Protein AF-A0A2H3CSC0-F1 (afdb_monomer)

Foldseek 3Di:
DVVVLLVVLVCLVPDDDDPPQDRADSNPPDVVVPDDDPSNVLSVLVVVLVVLVVLLVCLLQDPFFDLVSLVSSLVSLVVSVVSCCVSPVVDDDDVVSVVSNCSSVVCVPPNHVVVVDCVVVVVVVVVVVPDPPDPD

Organism: Armillaria gallica (NCBI:txid47427)

Radius of gyration: 21.28 Å; Cα contacts (8 Å, |Δi|>4): 93; chains: 1; bounding box: 40×44×73 Å

Mean predicted aligned error: 7.28 Å

Secondary structure (DSSP, 8-state):
-HHHHHHHHHHHHH----TTSPPPPTTTT-GGG-SPPHHHHHHHHHHHHHHHHHHHHHHHT-S---HHHHHHHHHHHHHHHHHHHHH-TT----HHHHHHHTHHHHHHHH--GGGG-SHHHHHHHHHHHTS-----

Sequence (136 aa):
TKAEILKIRSDISTMITPSWLTHIPKNLGDPVHGKLKEDQWRVLEVLHVTMLLLSAVNIASSRVSSEMNADRYLSLIISYIEGIYELFPEYKFHLNQHMAIHLHEYLCSFGPVHSRWTFPFERVIGMLQHISTNCK

Solvent-accessible surface area (backbone atoms only — not comparable to full-atom values): 8010 Å² total; per-residue (Å²): 107,76,68,56,51,54,48,51,28,52,51,58,66,69,53,88,72,61,90,90,52,78,79,69,68,53,61,68,94,37,80,88,72,58,80,81,52,71,68,42,49,53,50,50,52,54,50,51,34,50,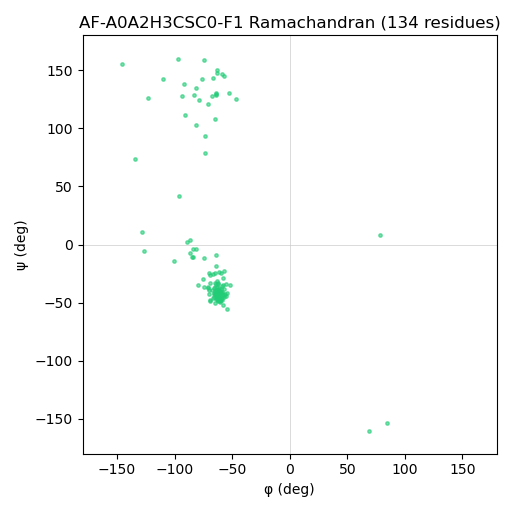50,29,43,51,53,22,51,55,50,54,70,25,91,67,60,45,62,71,54,25,53,50,29,42,54,26,48,50,54,23,52,53,43,45,46,72,77,36,73,86,64,80,87,52,70,69,60,60,54,57,57,56,46,32,61,45,30,61,76,72,31,28,47,80,85,67,52,61,64,69,54,53,52,49,51,56,56,56,70,71,53,83,80,75,90,120

Structure (mmCIF, N/CA/C/O backbone):
data_AF-A0A2H3CSC0-F1
#
_entry.id   AF-A0A2H3CSC0-F1
#
loop_
_atom_site.group_PDB
_atom_site.id
_atom_site.type_symbol
_atom_site.label_atom_id
_atom_site.label_alt_id
_atom_site.label_comp_id
_atom_site.label_asym_id
_atom_site.label_entity_id
_atom_site.label_seq_id
_atom_site.pdbx_PDB_ins_code
_atom_site.Cartn_x
_atom_site.Cartn_y
_atom_site.Cartn_z
_atom_site.occupancy
_atom_site.B_iso_or_equiv
_atom_site.auth_seq_id
_atom_site.auth_comp_id
_atom_site.auth_asym_id
_atom_site.auth_atom_id
_atom_site.pdbx_PDB_model_num
ATOM 1 N N . THR A 1 1 ? 0.813 14.327 15.821 1.00 78.81 1 THR A N 1
ATOM 2 C CA . THR A 1 1 ? 0.574 15.772 16.054 1.00 78.81 1 THR A CA 1
ATOM 3 C C . THR A 1 1 ? -0.922 16.070 16.029 1.00 78.81 1 THR A C 1
ATOM 5 O O . THR A 1 1 ? -1.694 15.281 15.495 1.00 78.81 1 THR A O 1
ATOM 8 N N . LYS A 1 2 ? -1.376 17.196 16.603 1.00 82.06 2 LYS A N 1
ATOM 9 C CA . LYS A 1 2 ? -2.810 17.570 16.613 1.00 82.06 2 LYS A CA 1
ATOM 10 C C . LYS A 1 2 ? -3.401 17.686 15.197 1.00 82.06 2 LYS A C 1
ATOM 12 O O . LYS A 1 2 ? -4.547 17.306 14.986 1.00 82.06 2 LYS A O 1
ATOM 17 N N . ALA A 1 3 ? -2.608 18.159 14.233 1.00 84.56 3 ALA A N 1
ATOM 18 C CA . ALA A 1 3 ? -3.005 1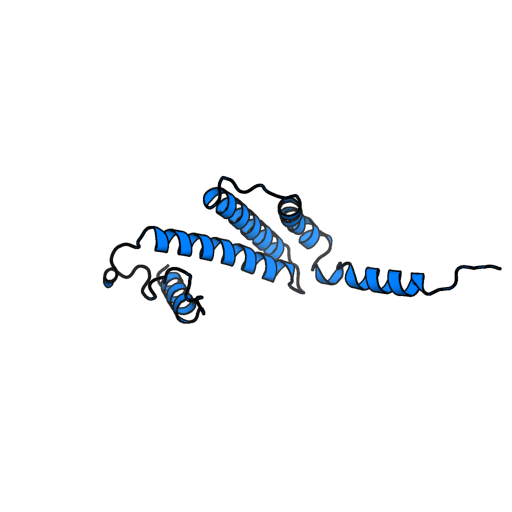8.263 12.830 1.00 84.56 3 ALA A CA 1
ATOM 19 C C . ALA A 1 3 ? -3.246 16.888 12.180 1.00 84.56 3 ALA A C 1
ATOM 21 O O . ALA A 1 3 ? -4.240 16.709 11.482 1.00 84.56 3 ALA A O 1
ATOM 22 N N . GLU A 1 4 ? -2.390 15.901 12.461 1.00 82.56 4 GLU A N 1
ATOM 23 C CA . GLU A 1 4 ? -2.563 14.528 11.964 1.00 82.56 4 GLU A CA 1
ATOM 24 C C . GLU A 1 4 ? -3.846 13.889 12.498 1.00 82.56 4 GLU A C 1
ATOM 26 O O . GLU A 1 4 ? -4.602 13.312 11.724 1.00 82.56 4 GLU A O 1
ATOM 31 N N . ILE A 1 5 ? -4.148 14.058 13.791 1.00 83.69 5 ILE A N 1
ATOM 32 C CA . ILE A 1 5 ? -5.394 13.543 14.383 1.00 83.69 5 ILE A CA 1
ATOM 33 C C . ILE A 1 5 ? -6.620 14.179 13.719 1.00 83.69 5 ILE A C 1
ATOM 35 O O . ILE A 1 5 ? -7.585 13.481 13.422 1.00 83.69 5 ILE A O 1
ATOM 39 N N . LEU A 1 6 ? -6.598 15.490 13.455 1.00 87.56 6 LEU A N 1
ATOM 40 C CA . LEU A 1 6 ? -7.701 16.162 12.760 1.00 87.56 6 LEU A CA 1
ATOM 41 C C . LEU A 1 6 ? -7.883 15.639 11.333 1.00 87.56 6 LEU A C 1
ATOM 43 O O . LEU A 1 6 ? -9.018 15.439 10.902 1.00 87.56 6 LEU A O 1
ATOM 47 N N . LYS A 1 7 ? -6.783 15.367 10.627 1.00 86.12 7 LYS A N 1
ATOM 48 C CA . LYS A 1 7 ? -6.829 14.771 9.292 1.00 86.12 7 LYS A CA 1
ATOM 49 C C . LYS A 1 7 ? -7.418 13.361 9.329 1.00 86.12 7 LYS A C 1
ATOM 51 O O . LYS A 1 7 ? -8.359 13.093 8.598 1.00 86.12 7 LYS A O 1
ATOM 56 N N . ILE A 1 8 ? -6.969 12.519 10.260 1.00 84.69 8 ILE A N 1
ATOM 57 C CA . ILE A 1 8 ? -7.517 11.169 10.466 1.00 84.69 8 ILE A CA 1
ATOM 58 C C . ILE A 1 8 ? -9.024 11.224 10.749 1.00 84.69 8 ILE A C 1
ATOM 60 O O . ILE A 1 8 ? -9.789 10.472 10.154 1.00 84.69 8 ILE A O 1
ATOM 64 N N . ARG A 1 9 ? -9.481 12.138 11.616 1.00 88.00 9 ARG A N 1
ATOM 65 C CA . ARG A 1 9 ? -10.917 12.326 11.895 1.00 88.00 9 ARG A CA 1
ATOM 66 C C . ARG A 1 9 ? -11.698 12.727 10.640 1.00 88.00 9 ARG A C 1
ATOM 68 O O . ARG A 1 9 ? -12.791 12.209 10.417 1.00 88.00 9 ARG A O 1
ATOM 75 N N . SER A 1 10 ? -11.140 13.623 9.825 1.00 88.62 10 SER A N 1
ATOM 76 C CA . SER A 1 10 ? -11.725 14.021 8.539 1.00 88.62 10 SER A CA 1
ATOM 77 C C . SER A 1 10 ? -11.835 12.828 7.585 1.00 88.62 10 SER A C 1
ATOM 79 O O . SER A 1 10 ? -12.912 12.573 7.044 1.00 88.62 10 SER A O 1
ATOM 81 N N . ASP A 1 11 ? -10.766 12.049 7.440 1.00 85.56 11 ASP A N 1
ATOM 82 C CA . ASP A 1 11 ? -10.729 10.878 6.562 1.00 85.56 11 ASP A CA 1
ATOM 83 C C . ASP A 1 11 ? -11.748 9.816 7.021 1.00 85.56 11 ASP A C 1
ATOM 85 O O . ASP A 1 11 ? -12.593 9.394 6.235 1.00 85.56 11 ASP A O 1
ATOM 89 N N . ILE A 1 12 ? -11.790 9.485 8.320 1.00 85.06 12 ILE A N 1
ATOM 90 C CA . ILE A 1 12 ? -12.796 8.573 8.904 1.00 85.06 12 ILE A CA 1
ATOM 91 C C . ILE A 1 12 ? -14.222 9.072 8.645 1.00 85.06 12 ILE A C 1
ATOM 93 O O . ILE A 1 12 ? -15.122 8.277 8.387 1.00 85.06 12 ILE A O 1
ATOM 97 N N . SER A 1 13 ? -14.457 10.386 8.715 1.00 85.50 13 SER A N 1
ATOM 98 C CA . SER A 1 13 ? -15.798 10.952 8.530 1.00 85.50 13 SER A CA 1
ATOM 99 C C . SER A 1 13 ? -16.327 10.835 7.098 1.00 85.50 13 SER A C 1
ATOM 101 O O . SER A 1 13 ? -17.545 10.802 6.915 1.00 85.50 13 SER A O 1
ATOM 103 N N . THR A 1 14 ? -15.423 10.769 6.116 1.00 88.12 14 THR A N 1
ATOM 104 C CA . THR A 1 14 ? -15.731 10.684 4.677 1.00 88.12 14 THR A CA 1
ATOM 105 C C . THR A 1 14 ? -15.624 9.263 4.127 1.00 88.12 14 THR A C 1
ATOM 107 O O . THR A 1 14 ? -16.124 8.988 3.037 1.00 88.12 14 THR A O 1
ATOM 110 N N . MET A 1 15 ? -15.010 8.351 4.882 1.00 83.81 15 MET A N 1
ATOM 111 C CA . MET A 1 15 ? -14.877 6.948 4.518 1.00 83.81 15 MET A CA 1
ATOM 112 C C . MET A 1 15 ? -16.248 6.265 4.445 1.00 83.81 15 MET A C 1
ATOM 114 O O . MET A 1 15 ? -17.045 6.314 5.383 1.00 83.81 15 MET A O 1
ATOM 118 N N . ILE A 1 16 ? -16.512 5.591 3.324 1.00 84.00 16 ILE A N 1
ATOM 119 C CA . ILE A 1 16 ? -17.696 4.745 3.169 1.00 84.00 16 ILE A CA 1
ATOM 120 C C . ILE A 1 16 ? -17.391 3.403 3.825 1.00 84.00 16 ILE A C 1
ATOM 122 O O . ILE A 1 16 ? -16.674 2.571 3.271 1.00 84.00 16 ILE A O 1
ATOM 126 N N . THR A 1 17 ? -17.938 3.204 5.017 1.00 79.50 17 THR A N 1
ATOM 127 C CA . THR A 1 17 ? -17.757 1.970 5.777 1.00 79.50 17 THR A CA 1
ATOM 128 C C . THR A 1 17 ? -18.909 1.004 5.486 1.00 79.50 17 THR A C 1
ATOM 130 O O . THR A 1 17 ? -20.071 1.398 5.620 1.00 79.50 17 THR A O 1
ATOM 133 N N . PRO A 1 18 ? -18.639 -0.256 5.104 1.00 82.62 18 PRO A N 1
ATOM 134 C CA . PRO A 1 18 ? -19.690 -1.255 4.957 1.00 82.62 18 PRO A CA 1
ATOM 135 C C . PRO A 1 18 ? -20.451 -1.468 6.270 1.00 82.62 18 PRO A C 1
ATOM 137 O O . PRO A 1 18 ? -19.860 -1.432 7.346 1.00 82.62 18 PRO A O 1
ATOM 140 N N . SER A 1 19 ? -21.752 -1.757 6.189 1.00 84.38 19 SER A N 1
ATOM 141 C CA . SER A 1 19 ? -22.615 -1.904 7.372 1.00 84.38 19 SER A CA 1
ATOM 142 C C . SER A 1 19 ? -22.247 -3.078 8.286 1.00 84.38 19 SER A C 1
ATOM 144 O O . SER A 1 19 ? -22.675 -3.111 9.434 1.00 84.38 19 SER A O 1
ATOM 146 N N . TRP A 1 20 ? -21.486 -4.052 7.780 1.00 85.38 20 TRP A N 1
ATOM 147 C CA . TRP A 1 20 ? -21.017 -5.216 8.534 1.00 85.38 20 TRP A CA 1
ATOM 148 C C . TRP A 1 20 ? -19.728 -4.955 9.325 1.00 85.38 20 TRP A C 1
ATOM 150 O O . TRP A 1 20 ? -19.340 -5.798 10.130 1.00 85.38 20 TRP A O 1
ATOM 160 N N . LEU A 1 21 ? -19.050 -3.824 9.104 1.00 84.50 21 LEU A N 1
ATOM 161 C CA . LEU A 1 21 ? -17.813 -3.488 9.804 1.00 84.50 21 LEU A CA 1
ATOM 162 C C . LEU A 1 21 ? -18.120 -2.663 11.059 1.00 84.50 21 LEU A C 1
ATOM 164 O O . LEU A 1 21 ? -18.939 -1.742 11.017 1.00 84.50 21 LEU A O 1
ATOM 168 N N . THR A 1 22 ? -17.438 -2.959 12.169 1.00 86.44 22 THR A N 1
ATOM 169 C CA . THR A 1 22 ? -17.565 -2.178 13.406 1.00 86.44 22 THR A CA 1
ATOM 170 C C . THR A 1 22 ? -17.326 -0.693 13.134 1.00 86.44 22 THR A C 1
ATOM 172 O O . THR A 1 22 ? -16.325 -0.294 12.537 1.00 86.44 22 THR A O 1
ATOM 175 N N . HIS A 1 23 ? -18.246 0.145 13.613 1.00 85.06 23 HIS A N 1
ATOM 176 C CA . HIS A 1 23 ? -18.167 1.587 13.431 1.00 85.06 23 HIS A CA 1
ATOM 177 C C . HIS A 1 23 ? -17.044 2.200 14.286 1.00 85.06 23 HIS A C 1
ATOM 179 O O . HIS A 1 23 ? -17.066 2.141 15.522 1.00 85.06 23 HIS A O 1
ATOM 185 N N . ILE A 1 24 ? -16.097 2.865 13.620 1.00 85.94 24 ILE A N 1
ATOM 186 C CA . ILE A 1 24 ? -15.037 3.642 14.268 1.00 85.94 24 ILE A CA 1
ATOM 187 C C . ILE A 1 24 ? -15.575 5.030 14.663 1.00 85.94 24 ILE A C 1
ATOM 189 O O . ILE A 1 24 ? -16.224 5.695 13.852 1.00 85.94 24 ILE A O 1
ATOM 193 N N . PRO A 1 25 ? -15.304 5.524 15.883 1.00 86.62 25 PRO A N 1
ATOM 194 C CA . PRO A 1 25 ? -15.750 6.847 16.312 1.00 86.62 25 PRO A CA 1
ATOM 195 C C . PRO A 1 25 ? -15.113 7.968 15.487 1.00 86.62 25 PRO A C 1
ATOM 197 O O . PRO A 1 25 ? -13.892 8.059 15.367 1.00 86.62 25 PRO A O 1
ATOM 200 N N . LYS A 1 26 ? -15.940 8.886 14.975 1.00 84.94 26 LYS A N 1
ATOM 201 C CA . LYS A 1 26 ? -15.477 10.034 14.171 1.00 84.94 26 LYS A CA 1
ATOM 202 C C . LYS A 1 26 ? -14.641 11.031 14.979 1.00 84.94 26 LYS A C 1
ATOM 204 O O . LYS A 1 26 ? -13.815 11.748 14.428 1.00 84.94 26 LYS A O 1
ATOM 209 N N . ASN A 1 27 ? -14.837 11.075 16.293 1.00 83.75 27 ASN A N 1
ATOM 210 C CA . ASN A 1 27 ? -14.095 11.906 17.238 1.00 83.75 27 ASN A CA 1
ATOM 211 C C . ASN A 1 27 ? -12.945 11.130 17.906 1.00 83.75 27 ASN A C 1
ATOM 213 O O . ASN A 1 27 ? -12.712 11.261 19.103 1.00 83.75 27 ASN A O 1
ATOM 217 N N . LEU A 1 28 ? -12.219 10.317 17.133 1.00 82.81 28 LEU A N 1
ATOM 218 C CA . LEU A 1 28 ? -11.100 9.500 17.610 1.00 82.81 28 LEU A CA 1
ATOM 219 C C . LEU A 1 28 ? -10.121 10.299 18.495 1.00 82.81 28 LEU A C 1
ATOM 221 O O . LEU A 1 28 ? -9.618 11.348 18.083 1.00 82.81 28 LEU A O 1
ATOM 225 N N . GLY A 1 29 ? -9.850 9.817 19.712 1.00 79.69 29 GLY A N 1
ATOM 226 C CA . GLY A 1 29 ? -8.942 10.462 20.673 1.00 79.69 29 GLY A CA 1
ATOM 227 C C . GLY A 1 29 ? -9.530 11.663 21.426 1.00 79.69 29 GLY A C 1
ATOM 228 O O . GLY A 1 29 ? -8.792 12.384 22.090 1.00 79.69 29 GLY A O 1
ATOM 229 N N . ASP A 1 30 ? -10.833 11.925 21.298 1.00 82.56 30 ASP A N 1
ATOM 230 C CA . ASP A 1 30 ? -11.532 12.931 22.098 1.00 82.56 30 ASP A CA 1
ATOM 231 C C . ASP A 1 30 ? -11.926 12.340 23.463 1.00 82.56 30 ASP A C 1
ATOM 233 O O . ASP A 1 30 ? -12.550 11.273 23.485 1.00 82.56 30 ASP A O 1
ATOM 237 N N . PRO A 1 31 ? -11.614 12.995 24.599 1.00 78.94 31 PRO A N 1
ATOM 238 C CA . PRO A 1 31 ? -11.981 12.488 25.923 1.00 78.94 31 PRO A CA 1
ATOM 239 C C . PRO A 1 31 ? -13.490 12.251 26.087 1.00 78.94 31 PRO A C 1
ATOM 241 O O . PRO A 1 31 ? -13.880 11.415 26.899 1.00 78.94 31 PRO A O 1
ATOM 244 N N . VAL A 1 32 ? -14.333 12.915 25.284 1.00 80.00 32 VAL A N 1
ATOM 245 C CA . VAL A 1 32 ? -15.796 12.736 25.286 1.00 80.00 32 VAL A CA 1
ATOM 246 C C . VAL A 1 32 ? -16.225 11.311 24.909 1.00 80.00 32 VAL A C 1
ATOM 248 O O . VAL A 1 32 ? -17.225 10.826 25.431 1.00 80.00 32 VAL A O 1
ATOM 251 N N . HIS A 1 33 ? -15.502 10.622 24.018 1.00 71.00 33 HIS A N 1
ATOM 252 C CA . HIS A 1 33 ? -15.891 9.275 23.570 1.00 71.00 33 HIS A CA 1
ATOM 253 C C . HIS A 1 33 ? -15.425 8.156 24.516 1.00 71.00 33 HIS A C 1
ATOM 255 O O . HIS A 1 33 ? -15.851 7.011 24.383 1.00 71.00 33 HIS A O 1
ATOM 261 N N . GLY A 1 34 ? -14.559 8.473 25.481 1.00 78.62 34 GLY A N 1
ATOM 262 C CA . GLY A 1 34 ? -13.944 7.471 26.344 1.00 78.62 34 GLY A CA 1
ATOM 263 C C . GLY A 1 34 ? -12.952 6.564 25.603 1.00 78.62 34 GLY A C 1
ATOM 264 O O . GLY A 1 34 ? -12.410 6.916 24.555 1.00 78.62 34 GLY A O 1
ATOM 265 N N . LYS A 1 35 ? -12.662 5.398 26.191 1.00 82.75 35 LYS A N 1
ATOM 266 C CA . LYS A 1 35 ? -11.737 4.410 25.617 1.00 82.75 35 LYS A CA 1
ATOM 267 C C . LYS A 1 35 ? -12.407 3.657 24.466 1.00 82.75 35 LYS A C 1
ATOM 269 O O . LYS A 1 35 ? -13.581 3.312 24.556 1.00 82.75 35 LYS A O 1
ATOM 274 N N . LEU A 1 36 ? -11.636 3.356 23.426 1.00 86.94 36 LEU A N 1
ATOM 275 C CA . LEU A 1 36 ? -12.084 2.487 22.342 1.00 86.94 36 LEU A CA 1
ATOM 276 C C . LEU A 1 36 ? -12.278 1.057 22.846 1.00 86.94 36 LEU A C 1
ATOM 278 O O . LEU A 1 36 ? -11.509 0.569 23.683 1.00 86.94 36 LEU A O 1
ATOM 282 N N . LYS A 1 37 ? -13.307 0.402 22.313 1.00 89.12 37 LYS A N 1
ATOM 283 C CA . LYS A 1 37 ? -13.554 -1.025 22.527 1.00 89.12 37 LYS A CA 1
ATOM 284 C C . LYS A 1 37 ? -12.565 -1.868 21.723 1.00 89.12 37 LYS A C 1
ATOM 286 O O . LYS A 1 37 ? -11.983 -1.396 20.750 1.00 89.12 37 LYS A O 1
ATOM 291 N N . GLU A 1 38 ? -12.383 -3.118 22.129 1.00 88.00 38 GLU A N 1
ATOM 292 C CA . GLU A 1 38 ? -11.442 -4.054 21.499 1.00 88.00 38 GLU A CA 1
ATOM 293 C C . GLU A 1 38 ? -11.716 -4.262 20.001 1.00 88.00 38 GLU A C 1
ATOM 295 O O . GLU A 1 38 ? -10.802 -4.202 19.183 1.00 88.00 38 GLU A O 1
ATOM 300 N N . ASP A 1 39 ? -12.981 -4.413 19.615 1.00 88.75 39 ASP A N 1
ATOM 301 C CA . ASP A 1 39 ? -13.388 -4.537 18.215 1.00 88.75 39 ASP A CA 1
ATOM 302 C C . ASP A 1 39 ? -13.072 -3.271 17.403 1.00 88.75 39 ASP A C 1
ATOM 304 O O . ASP A 1 39 ? 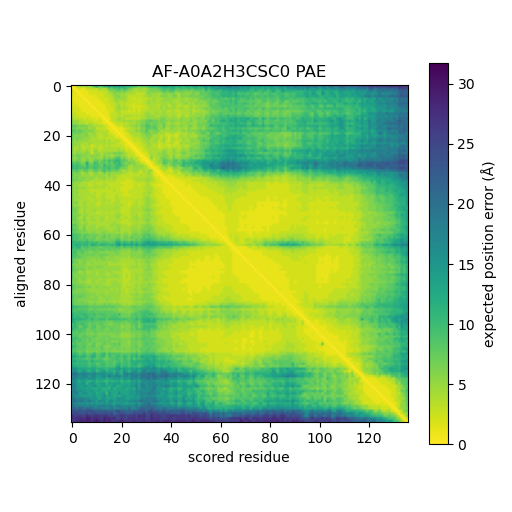-12.633 -3.355 16.257 1.00 88.75 39 ASP A O 1
ATOM 308 N N . GLN A 1 40 ? -13.220 -2.089 18.008 1.00 90.31 40 GLN A N 1
ATOM 309 C CA . GLN A 1 40 ? -12.849 -0.819 17.379 1.00 90.31 40 GLN A CA 1
ATOM 310 C C . GLN A 1 40 ? -11.335 -0.687 17.193 1.00 90.31 40 GLN A C 1
ATOM 312 O O . GLN A 1 40 ? -10.903 -0.184 16.155 1.00 90.31 40 GLN A O 1
ATOM 317 N N . TRP A 1 41 ? -10.535 -1.146 18.163 1.00 90.06 41 TRP A N 1
ATOM 318 C CA . TRP A 1 41 ? -9.077 -1.207 18.024 1.00 90.06 41 TRP A CA 1
ATOM 319 C C . TRP A 1 41 ? -8.674 -2.099 16.860 1.00 90.06 41 TRP A C 1
ATOM 321 O O . TRP A 1 41 ? -7.935 -1.660 15.984 1.00 90.06 41 TRP A O 1
ATOM 331 N N . ARG A 1 42 ? -9.251 -3.299 16.783 1.00 91.12 42 ARG A N 1
ATOM 332 C CA . ARG A 1 42 ? -8.919 -4.244 15.720 1.00 91.12 42 ARG A CA 1
ATOM 333 C C . ARG A 1 42 ? -9.262 -3.710 14.331 1.00 91.12 42 ARG A C 1
ATOM 335 O O . ARG A 1 42 ? -8.477 -3.861 13.399 1.00 91.12 42 ARG A O 1
ATOM 342 N N . VAL A 1 43 ? -10.411 -3.046 14.172 1.00 90.69 43 VAL A N 1
ATOM 343 C CA . VAL A 1 43 ? -10.763 -2.413 12.888 1.00 90.69 43 VAL A CA 1
ATOM 344 C C . VAL A 1 43 ? -9.812 -1.263 12.547 1.00 90.69 43 VAL A C 1
ATOM 346 O O . VAL A 1 43 ? -9.451 -1.108 11.381 1.00 90.69 43 VAL A O 1
ATOM 349 N N . LEU A 1 44 ? -9.369 -0.477 13.531 1.00 89.94 44 LEU A N 1
ATOM 350 C CA . LEU A 1 44 ? -8.385 0.586 13.307 1.00 89.94 44 LEU A CA 1
ATOM 351 C C . LEU A 1 44 ? -7.028 0.045 12.852 1.00 89.94 44 LEU A C 1
ATOM 353 O O . LEU A 1 44 ? -6.436 0.616 11.938 1.00 89.94 44 LEU A O 1
ATOM 357 N N . GLU A 1 45 ? -6.549 -1.045 13.443 1.00 92.44 45 GLU A N 1
ATOM 358 C CA . GLU A 1 45 ? -5.284 -1.671 13.048 1.00 92.44 45 GLU A CA 1
ATOM 359 C C . GLU A 1 45 ? -5.367 -2.246 11.630 1.00 92.44 45 GLU A C 1
ATOM 361 O O . GLU A 1 45 ? -4.501 -1.978 10.796 1.00 92.44 45 GLU A O 1
ATOM 366 N N . VAL A 1 46 ? -6.455 -2.954 11.304 1.00 92.69 46 VAL A N 1
ATOM 367 C CA . VAL A 1 46 ? -6.694 -3.464 9.942 1.00 92.69 46 VAL A CA 1
ATOM 368 C C . VAL A 1 46 ? -6.764 -2.319 8.932 1.00 92.69 46 VAL A C 1
ATOM 370 O O . VAL A 1 46 ? -6.180 -2.412 7.848 1.00 92.69 46 VAL A O 1
ATOM 373 N N . LEU A 1 47 ? -7.442 -1.220 9.274 1.00 90.44 47 LEU A N 1
ATOM 374 C CA . LEU A 1 47 ? -7.500 -0.030 8.429 1.00 90.44 47 LEU A CA 1
ATOM 375 C C . LEU A 1 47 ? -6.104 0.568 8.228 1.00 90.44 47 LEU A C 1
ATOM 377 O O . LEU A 1 47 ? -5.737 0.880 7.098 1.00 90.44 47 LEU A O 1
ATOM 381 N N . HIS A 1 48 ? -5.312 0.692 9.294 1.00 91.44 48 HIS A N 1
ATOM 382 C CA . HIS A 1 48 ? -3.947 1.205 9.223 1.00 91.44 48 HIS A CA 1
ATOM 383 C C . HIS A 1 48 ? -3.081 0.373 8.271 1.00 91.44 48 HIS A C 1
ATOM 385 O O . HIS A 1 48 ? -2.509 0.920 7.327 1.00 91.44 48 HIS A O 1
ATOM 391 N N . VAL A 1 49 ? -3.065 -0.949 8.453 1.00 95.31 49 VAL A N 1
ATOM 392 C CA . VAL A 1 49 ? -2.321 -1.884 7.598 1.00 95.31 49 VAL A CA 1
ATOM 393 C C . VAL A 1 49 ? -2.802 -1.807 6.145 1.00 95.31 49 VAL A C 1
ATOM 395 O O . VAL A 1 49 ? -1.995 -1.740 5.219 1.00 95.31 49 VAL A O 1
ATOM 398 N N . THR A 1 50 ? -4.112 -1.694 5.918 1.00 93.38 50 THR A N 1
ATOM 399 C CA . THR A 1 50 ? -4.675 -1.504 4.569 1.00 93.38 50 THR A CA 1
ATOM 400 C C . THR A 1 50 ? -4.193 -0.202 3.920 1.00 93.38 50 THR A C 1
ATOM 402 O O . THR A 1 50 ? -3.853 -0.181 2.736 1.00 93.38 50 THR A O 1
ATOM 405 N N . MET A 1 51 ? -4.115 0.889 4.685 1.00 92.25 51 MET A N 1
ATOM 406 C CA . MET A 1 51 ? -3.639 2.183 4.189 1.00 92.25 51 MET A CA 1
ATOM 407 C C . MET A 1 51 ? -2.138 2.181 3.872 1.00 92.25 51 MET A C 1
ATOM 409 O O . MET A 1 51 ? -1.729 2.851 2.917 1.00 92.25 51 MET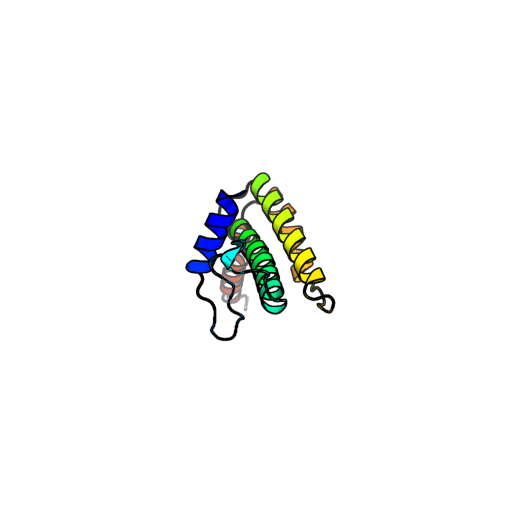 A O 1
ATOM 413 N N . LEU A 1 52 ? -1.324 1.420 4.615 1.00 96.25 52 LEU A N 1
ATOM 414 C CA . LEU A 1 52 ? 0.092 1.203 4.288 1.00 96.25 52 LEU A CA 1
ATOM 415 C C . LEU A 1 52 ? 0.233 0.543 2.913 1.00 96.25 52 LEU A C 1
ATOM 417 O O . LEU A 1 52 ? 0.935 1.072 2.048 1.00 96.25 52 LEU A O 1
ATOM 421 N N . LEU A 1 53 ? -0.510 -0.544 2.675 1.00 96.62 53 LEU A N 1
ATOM 422 C CA . LEU A 1 53 ? -0.513 -1.235 1.384 1.00 96.62 53 LEU A CA 1
ATOM 423 C C . LEU A 1 53 ? -0.986 -0.322 0.251 1.00 96.62 53 LEU A C 1
ATOM 425 O O . LEU A 1 53 ? -0.329 -0.239 -0.783 1.00 96.62 53 LEU A O 1
ATOM 429 N N . LEU A 1 54 ? -2.100 0.391 0.438 1.00 95.62 54 LEU A N 1
ATOM 430 C CA . LEU A 1 54 ? -2.628 1.304 -0.578 1.00 95.62 54 LEU A CA 1
ATOM 431 C C . LEU A 1 54 ? -1.611 2.397 -0.934 1.00 95.62 54 LEU A C 1
ATOM 433 O O . LEU A 1 54 ? -1.423 2.727 -2.105 1.00 95.62 54 LEU A O 1
ATOM 437 N N . SER A 1 55 ? -0.920 2.932 0.072 1.00 95.75 55 SER A N 1
ATOM 438 C CA . SER A 1 55 ? 0.136 3.926 -0.126 1.00 95.75 55 SER A CA 1
ATOM 439 C C . SER A 1 55 ? 1.316 3.345 -0.908 1.00 95.75 55 SER A C 1
ATOM 441 O O . SER A 1 55 ? 1.809 4.000 -1.827 1.00 95.75 55 SER A O 1
ATOM 443 N N . ALA A 1 56 ? 1.734 2.113 -0.602 1.00 96.44 56 ALA A N 1
ATOM 444 C CA . ALA A 1 56 ? 2.780 1.417 -1.349 1.00 96.44 56 ALA A CA 1
ATOM 445 C C . ALA A 1 56 ? 2.360 1.187 -2.812 1.00 96.44 56 ALA A C 1
ATOM 447 O O . ALA A 1 56 ? 3.101 1.528 -3.731 1.00 96.44 56 ALA A O 1
ATOM 448 N N . VAL A 1 57 ? 1.139 0.699 -3.050 1.00 94.94 57 VAL A N 1
ATOM 449 C CA . VAL A 1 57 ? 0.598 0.456 -4.399 1.00 94.94 57 VAL A CA 1
ATOM 450 C C . VAL A 1 57 ? 0.508 1.745 -5.216 1.00 94.94 57 VAL A C 1
ATOM 452 O O . VAL A 1 57 ? 0.839 1.735 -6.404 1.00 94.94 57 VAL A O 1
ATOM 455 N N . ASN A 1 58 ? 0.120 2.863 -4.596 1.00 94.88 58 ASN A N 1
ATOM 456 C CA . ASN A 1 58 ? 0.099 4.171 -5.255 1.00 94.88 58 ASN A CA 1
ATOM 457 C C . ASN A 1 58 ? 1.494 4.603 -5.723 1.00 94.88 58 ASN A C 1
ATOM 459 O O . ASN A 1 58 ? 1.629 5.140 -6.822 1.00 94.88 58 ASN A O 1
ATOM 463 N N . ILE A 1 59 ? 2.535 4.345 -4.925 1.00 94.56 59 ILE A N 1
ATOM 464 C CA . ILE A 1 59 ? 3.920 4.621 -5.327 1.00 94.56 59 ILE A CA 1
ATOM 465 C C . ILE A 1 59 ? 4.359 3.662 -6.437 1.00 94.56 59 ILE A C 1
ATOM 467 O O . ILE A 1 59 ? 4.867 4.110 -7.462 1.00 94.56 59 ILE A O 1
ATOM 471 N N . ALA A 1 60 ? 4.127 2.359 -6.272 1.00 92.75 60 ALA A N 1
ATOM 472 C CA . ALA A 1 60 ? 4.510 1.336 -7.245 1.00 92.75 60 ALA A CA 1
ATOM 473 C C . ALA A 1 60 ? 3.869 1.556 -8.626 1.00 92.75 60 ALA A C 1
ATOM 475 O O . ALA A 1 60 ? 4.499 1.324 -9.659 1.00 92.75 60 ALA A O 1
ATOM 476 N N . SER A 1 61 ? 2.627 2.042 -8.642 1.00 91.44 61 SER A N 1
ATOM 477 C CA . SER A 1 61 ? 1.858 2.336 -9.859 1.00 91.44 61 SER A CA 1
ATOM 478 C C . SER A 1 61 ? 2.080 3.761 -10.377 1.00 91.44 61 SER A C 1
ATOM 480 O O . SER A 1 61 ? 1.472 4.176 -11.363 1.00 91.44 61 SER A O 1
ATOM 482 N N . SER A 1 62 ? 2.939 4.549 -9.729 1.00 92.06 62 SER A N 1
ATOM 483 C CA . SER A 1 62 ? 3.299 5.880 -10.211 1.00 92.06 62 SER A CA 1
ATOM 484 C C . SER A 1 62 ? 4.008 5.788 -11.563 1.00 92.06 62 SER A C 1
ATOM 486 O O . SER A 1 62 ? 4.771 4.863 -11.833 1.00 92.06 62 SER A O 1
ATOM 488 N N . ARG A 1 63 ? 3.808 6.796 -12.418 1.00 90.19 63 ARG A N 1
ATOM 489 C CA . ARG A 1 63 ? 4.563 6.964 -13.676 1.00 90.19 63 ARG A CA 1
ATOM 490 C C . ARG A 1 63 ? 5.933 7.610 -13.472 1.00 90.19 63 ARG A C 1
ATOM 492 O O . ARG A 1 63 ? 6.679 7.760 -14.432 1.00 90.19 63 ARG A O 1
ATOM 499 N N . VAL A 1 64 ? 6.251 8.004 -12.243 1.00 87.88 64 VAL A N 1
ATOM 500 C CA . VAL A 1 64 ? 7.512 8.643 -11.864 1.00 87.88 64 VAL A CA 1
ATOM 501 C C . VAL A 1 64 ? 8.157 7.810 -10.766 1.00 87.88 64 VAL A C 1
ATOM 503 O O . VAL A 1 64 ? 7.528 7.559 -9.737 1.00 87.88 64 VAL A O 1
ATOM 506 N N . SER A 1 65 ? 9.409 7.411 -10.990 1.00 87.75 65 SER A N 1
ATOM 507 C CA . SER A 1 65 ? 10.242 6.732 -9.998 1.00 87.75 65 SER A CA 1
ATOM 508 C C . SER A 1 65 ? 11.363 7.664 -9.558 1.00 87.75 65 SER A C 1
ATOM 510 O O . SER A 1 65 ? 11.907 8.421 -10.363 1.00 87.75 65 SER A O 1
ATOM 512 N N . SER A 1 66 ? 11.688 7.607 -8.277 1.00 93.44 66 SER A N 1
ATOM 513 C CA . SER A 1 66 ? 12.860 8.224 -7.671 1.00 93.44 66 SER A CA 1
ATOM 514 C C . SER A 1 66 ? 13.323 7.313 -6.542 1.00 93.44 66 SER A C 1
ATOM 516 O O . SER A 1 66 ? 12.510 6.574 -5.987 1.00 93.44 66 SER A O 1
ATOM 518 N N . GLU A 1 67 ? 14.600 7.385 -6.179 1.00 94.31 67 GLU A N 1
ATOM 519 C CA . GLU A 1 67 ? 15.158 6.614 -5.060 1.00 94.31 67 GLU A CA 1
ATOM 520 C C . GLU A 1 67 ? 14.377 6.874 -3.762 1.00 94.31 67 GLU A C 1
ATOM 522 O O . GLU A 1 67 ? 13.894 5.947 -3.127 1.00 94.31 67 GLU A O 1
ATOM 527 N N . MET A 1 68 ? 14.067 8.144 -3.476 1.00 95.56 68 MET A N 1
ATOM 528 C CA . MET A 1 68 ? 13.219 8.530 -2.342 1.00 95.56 68 MET A CA 1
ATOM 529 C C . MET A 1 68 ? 11.834 7.859 -2.359 1.00 95.56 68 MET A C 1
ATOM 531 O O . MET A 1 68 ? 11.328 7.444 -1.316 1.00 95.56 68 MET A O 1
ATOM 535 N N . ASN A 1 69 ? 11.184 7.771 -3.525 1.00 94.69 69 ASN A N 1
ATOM 536 C CA . ASN A 1 69 ? 9.895 7.089 -3.631 1.00 94.69 69 ASN A CA 1
ATOM 537 C C . ASN A 1 69 ? 10.057 5.573 -3.481 1.00 94.69 69 ASN A C 1
ATOM 539 O O . ASN A 1 69 ? 9.210 4.950 -2.847 1.00 94.69 69 ASN A O 1
ATOM 543 N N . ALA A 1 70 ? 11.129 4.987 -4.015 1.00 95.81 70 ALA A N 1
ATOM 544 C CA . ALA A 1 70 ? 11.432 3.571 -3.842 1.00 95.81 70 ALA A CA 1
ATOM 545 C C . ALA A 1 70 ? 11.657 3.231 -2.359 1.00 95.81 70 ALA A C 1
ATOM 547 O O . ALA A 1 70 ? 11.022 2.313 -1.846 1.00 95.81 70 ALA A O 1
ATOM 548 N N . ASP A 1 71 ? 12.455 4.010 -1.631 1.00 97.25 71 ASP A N 1
ATOM 549 C CA . ASP A 1 71 ? 12.691 3.809 -0.193 1.00 97.25 71 ASP A CA 1
ATOM 550 C C . ASP A 1 71 ? 11.404 3.968 0.624 1.00 97.25 71 ASP A C 1
ATOM 552 O O . ASP A 1 71 ? 11.112 3.205 1.553 1.00 97.25 71 ASP A O 1
ATOM 556 N N . ARG A 1 72 ? 10.564 4.937 0.240 1.00 97.25 72 ARG A N 1
ATOM 557 C CA . ARG A 1 72 ? 9.239 5.099 0.841 1.00 97.25 72 ARG A CA 1
ATOM 558 C C . ARG A 1 72 ? 8.339 3.899 0.549 1.00 97.25 72 ARG A C 1
ATOM 560 O O . ARG A 1 72 ? 7.616 3.462 1.435 1.00 97.25 72 ARG A O 1
ATOM 567 N N . TYR A 1 73 ? 8.381 3.351 -0.661 1.00 97.19 73 TYR A N 1
ATOM 568 C CA . TYR A 1 73 ? 7.680 2.114 -0.994 1.00 97.19 73 TYR A CA 1
ATOM 569 C C . TYR A 1 73 ? 8.160 0.947 -0.118 1.00 97.19 73 TYR A C 1
ATOM 571 O O . TYR A 1 73 ? 7.328 0.248 0.459 1.00 97.19 73 TYR A O 1
ATOM 579 N N . LEU A 1 74 ? 9.479 0.774 0.030 1.00 97.56 74 LEU A N 1
ATOM 580 C CA . LEU A 1 74 ? 10.062 -0.309 0.821 1.00 97.56 74 LEU A CA 1
ATOM 581 C C . LEU A 1 74 ? 9.650 -0.216 2.294 1.00 97.56 74 LEU A C 1
ATOM 583 O O . LEU A 1 74 ? 9.199 -1.198 2.876 1.00 97.56 74 LEU A O 1
ATOM 587 N N . SER A 1 75 ? 9.731 0.973 2.892 1.00 98.06 75 SER A N 1
ATOM 588 C CA . SER A 1 75 ? 9.281 1.160 4.279 1.00 98.06 75 SER A CA 1
ATOM 589 C C . SER A 1 75 ? 7.790 0.852 4.450 1.00 98.06 75 SER A C 1
ATOM 591 O O . SER A 1 75 ? 7.415 0.152 5.386 1.00 98.0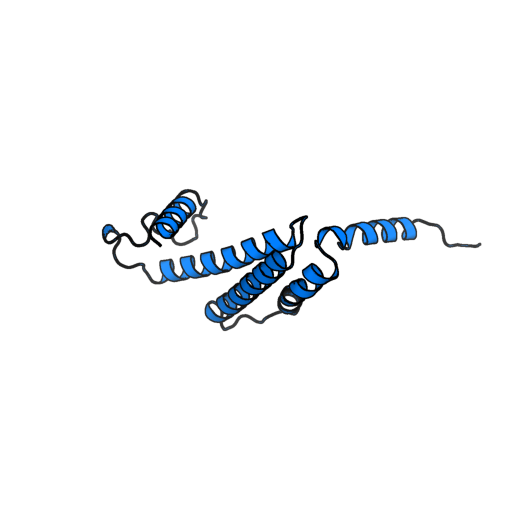6 75 SER A O 1
ATOM 593 N N . LEU A 1 76 ? 6.937 1.287 3.515 1.00 98.06 76 LEU A N 1
ATOM 594 C CA . LEU A 1 76 ? 5.502 0.997 3.557 1.00 98.06 76 LEU A CA 1
ATOM 595 C C . LEU A 1 76 ? 5.192 -0.500 3.416 1.00 98.06 76 LEU A C 1
ATOM 597 O O . LEU A 1 76 ? 4.323 -0.996 4.133 1.00 98.06 76 LEU A O 1
ATOM 601 N N . ILE A 1 77 ? 5.866 -1.220 2.509 1.00 97.50 77 ILE A N 1
ATOM 602 C CA . ILE A 1 77 ? 5.591 -2.649 2.298 1.00 97.50 77 ILE A CA 1
ATOM 603 C C . ILE A 1 77 ? 6.085 -3.501 3.471 1.00 97.50 77 ILE A C 1
ATOM 605 O O . ILE A 1 77 ? 5.391 -4.437 3.858 1.00 97.50 77 ILE A O 1
ATOM 609 N N . ILE A 1 78 ? 7.220 -3.149 4.084 1.00 97.50 78 ILE A N 1
ATOM 610 C CA . ILE A 1 78 ? 7.722 -3.834 5.283 1.00 97.50 78 ILE A CA 1
ATOM 611 C C . ILE A 1 78 ? 6.763 -3.624 6.456 1.00 97.50 78 ILE A C 1
ATOM 613 O O . ILE A 1 78 ? 6.292 -4.610 7.016 1.00 97.50 78 ILE A O 1
ATOM 617 N N . SER A 1 79 ? 6.366 -2.380 6.752 1.00 97.81 79 SER A N 1
ATOM 618 C CA . SER A 1 79 ? 5.405 -2.111 7.833 1.00 97.81 79 SER A CA 1
ATOM 619 C C . SER A 1 79 ? 4.038 -2.758 7.587 1.00 97.81 79 SER A C 1
ATOM 621 O O . SER A 1 79 ? 3.373 -3.184 8.528 1.00 97.81 79 SER A O 1
ATOM 623 N N . TYR A 1 80 ? 3.606 -2.868 6.326 1.00 97.06 80 TYR A N 1
ATOM 624 C CA . TYR A 1 80 ? 2.407 -3.628 5.974 1.00 97.06 80 TYR A CA 1
ATOM 625 C C . TYR A 1 80 ? 2.556 -5.120 6.316 1.00 97.06 80 TYR A C 1
ATOM 627 O O . TYR A 1 80 ? 1.662 -5.690 6.939 1.00 97.06 80 TYR A O 1
ATOM 635 N N . ILE A 1 81 ? 3.667 -5.750 5.922 1.00 95.62 81 ILE A N 1
ATOM 636 C CA . ILE A 1 81 ? 3.926 -7.178 6.167 1.00 95.62 81 ILE A CA 1
ATOM 637 C C . ILE A 1 81 ? 4.026 -7.465 7.669 1.00 95.62 81 ILE A C 1
ATOM 639 O O . ILE A 1 81 ? 3.408 -8.419 8.144 1.00 95.62 81 ILE A O 1
ATOM 643 N N . GLU A 1 82 ? 4.743 -6.624 8.416 1.00 95.69 82 GLU A N 1
ATOM 644 C CA . GLU A 1 82 ? 4.842 -6.702 9.879 1.00 95.69 82 GLU A CA 1
ATOM 645 C C . GLU A 1 82 ? 3.457 -6.589 10.527 1.00 95.69 82 GLU A C 1
ATOM 647 O O . GLU A 1 82 ? 3.068 -7.458 11.306 1.00 95.69 82 GLU A O 1
ATOM 652 N N . GLY A 1 83 ? 2.652 -5.603 10.120 1.00 96.00 83 GLY A N 1
ATOM 653 C CA . GLY A 1 83 ? 1.293 -5.437 10.635 1.00 96.00 83 GLY A CA 1
ATOM 654 C C . GLY A 1 83 ? 0.354 -6.601 10.294 1.00 96.00 83 GLY A C 1
ATOM 655 O O . GLY A 1 83 ? -0.495 -6.966 11.106 1.00 96.00 83 GLY A O 1
ATOM 656 N N . ILE A 1 84 ? 0.502 -7.236 9.125 1.00 95.56 84 ILE A N 1
ATOM 657 C CA . ILE A 1 84 ? -0.244 -8.463 8.794 1.00 95.56 84 ILE A CA 1
ATOM 658 C C . ILE A 1 84 ? 0.170 -9.618 9.706 1.00 95.56 84 ILE A C 1
ATOM 660 O O . ILE A 1 84 ? -0.704 -10.353 10.166 1.00 95.56 84 ILE A O 1
ATOM 664 N N . TYR A 1 85 ? 1.467 -9.776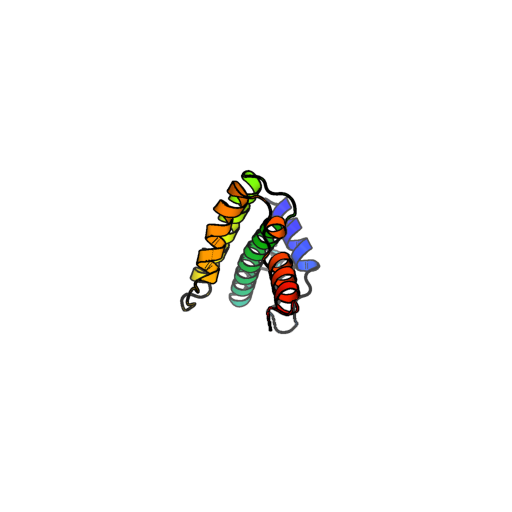 9.975 1.00 94.88 85 TYR A N 1
ATOM 665 C CA . TYR A 1 85 ? 1.964 -10.820 10.872 1.00 94.88 85 TYR A CA 1
ATOM 666 C C . TYR A 1 85 ? 1.442 -10.637 12.302 1.00 94.88 85 TYR A C 1
ATOM 668 O O . TYR A 1 85 ? 1.016 -11.606 12.927 1.00 94.88 85 TYR A O 1
ATOM 676 N N . GLU A 1 86 ? 1.409 -9.398 12.797 1.00 95.06 86 GLU A N 1
ATOM 677 C CA . GLU A 1 86 ? 0.867 -9.074 14.120 1.00 95.06 86 GLU A CA 1
ATOM 678 C C . GLU A 1 86 ? -0.649 -9.311 14.205 1.00 95.06 86 GLU A C 1
ATOM 680 O O . GLU A 1 86 ? -1.132 -9.932 15.154 1.00 95.06 86 GLU A O 1
ATOM 685 N N . LEU A 1 87 ? -1.417 -8.865 13.202 1.00 94.94 87 LEU A N 1
ATOM 686 C CA . LEU A 1 87 ? -2.883 -8.974 13.208 1.00 94.94 87 LEU A CA 1
ATOM 687 C C . LEU A 1 87 ? -3.402 -10.381 12.918 1.00 94.94 87 LEU A C 1
ATOM 689 O O . LEU A 1 87 ? -4.490 -10.756 13.380 1.00 94.94 87 LEU A O 1
ATOM 693 N N . PHE A 1 88 ? -2.652 -11.148 12.131 1.00 94.56 88 PHE A N 1
ATOM 694 C CA . PHE A 1 88 ? -3.023 -12.482 11.678 1.00 94.56 88 PHE A CA 1
ATOM 695 C C . PHE A 1 88 ? -1.835 -13.447 11.825 1.00 94.56 88 PHE A C 1
ATOM 697 O O . PHE A 1 88 ? -1.266 -13.868 10.819 1.00 94.56 88 PHE A O 1
ATOM 704 N N . PRO A 1 89 ? -1.486 -13.871 13.055 1.00 93.62 89 PRO A N 1
ATOM 705 C CA . PRO A 1 89 ? -0.315 -14.723 13.299 1.00 93.62 89 PRO A CA 1
ATOM 706 C C . PRO A 1 89 ? -0.347 -16.075 12.570 1.00 93.62 89 PRO A C 1
ATOM 708 O O . PRO A 1 89 ? 0.690 -16.673 12.298 1.00 93.62 89 PRO A O 1
ATOM 711 N N . GLU A 1 90 ? -1.542 -16.569 12.239 1.00 94.88 90 GLU A N 1
ATOM 712 C CA . GLU A 1 90 ? -1.736 -17.821 11.495 1.00 94.88 90 GLU A CA 1
ATOM 713 C C . GLU A 1 90 ? -1.634 -17.647 9.970 1.00 94.88 90 GLU A C 1
ATOM 715 O O . GLU A 1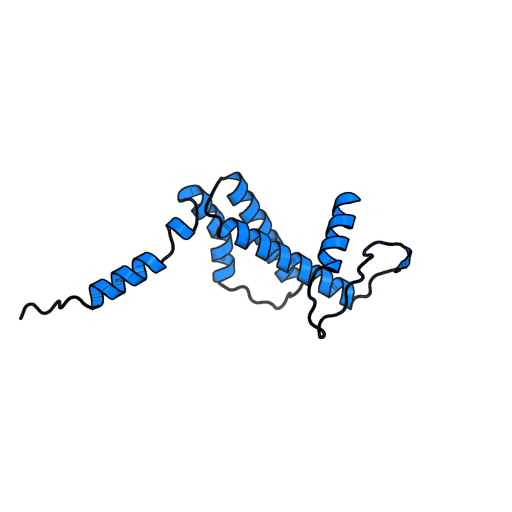 90 ? -1.725 -18.622 9.215 1.00 94.88 90 GLU A O 1
ATOM 720 N N . TYR A 1 91 ? -1.467 -16.413 9.489 1.00 92.88 91 TYR A N 1
ATOM 721 C CA . TYR A 1 91 ? -1.389 -16.123 8.067 1.00 92.88 91 TYR A CA 1
ATOM 722 C C . TYR A 1 91 ? -0.113 -16.708 7.456 1.00 92.88 91 TYR A C 1
ATOM 724 O O . TYR A 1 91 ? 1.007 -16.462 7.904 1.00 92.88 91 TYR A O 1
ATOM 732 N N . LYS A 1 92 ? -0.282 -17.475 6.377 1.00 92.44 92 LYS A N 1
ATOM 733 C CA . LYS A 1 92 ? 0.834 -18.056 5.630 1.00 92.44 92 LYS A CA 1
ATOM 734 C C . LYS A 1 92 ? 1.249 -17.108 4.517 1.00 92.44 92 LYS A C 1
ATOM 736 O O . LYS A 1 92 ? 0.528 -16.925 3.539 1.00 92.44 92 LYS A O 1
ATOM 741 N N . PHE A 1 93 ? 2.438 -16.534 4.652 1.00 89.38 93 PHE A N 1
ATOM 742 C CA . PHE A 1 93 ? 3.003 -15.666 3.631 1.00 89.38 93 PHE A CA 1
ATOM 743 C C . PHE A 1 93 ? 3.268 -16.424 2.326 1.00 89.38 93 PHE A C 1
ATOM 745 O O . PHE A 1 93 ? 3.886 -17.488 2.306 1.00 89.38 93 PHE A O 1
ATOM 752 N N . HIS A 1 94 ? 2.797 -15.844 1.224 1.00 89.12 94 HIS A N 1
ATOM 753 C CA . HIS A 1 94 ? 3.008 -16.356 -0.126 1.00 89.12 94 HIS A CA 1
ATOM 754 C C . HIS A 1 94 ? 4.181 -15.651 -0.809 1.00 89.12 94 HIS A C 1
ATOM 756 O O . HIS A 1 94 ? 4.519 -14.513 -0.476 1.00 89.12 94 HIS A O 1
ATOM 762 N N . LEU A 1 95 ? 4.732 -16.293 -1.845 1.00 90.81 95 LEU A N 1
ATOM 763 C CA . LEU A 1 95 ? 5.838 -15.759 -2.646 1.00 90.81 95 LEU A CA 1
ATOM 764 C C . LEU A 1 95 ? 5.566 -14.337 -3.160 1.00 90.81 95 LEU A C 1
ATOM 766 O O . LEU A 1 95 ? 6.475 -13.519 -3.186 1.00 90.81 95 LEU A O 1
ATOM 770 N N . ASN A 1 96 ? 4.313 -14.007 -3.488 1.00 89.19 96 ASN A N 1
ATOM 771 C CA . ASN A 1 96 ? 3.930 -12.670 -3.948 1.00 89.19 96 ASN A CA 1
ATOM 772 C C . ASN A 1 96 ? 4.323 -11.557 -2.965 1.00 89.19 96 ASN A C 1
ATOM 774 O O . ASN A 1 96 ? 4.684 -10.471 -3.404 1.00 89.19 96 ASN A O 1
ATOM 778 N N . GLN A 1 97 ? 4.287 -11.816 -1.654 1.00 88.56 97 GLN A N 1
ATOM 779 C CA . GLN A 1 97 ? 4.692 -10.814 -0.667 1.00 88.56 97 GLN A CA 1
ATOM 780 C C . GLN A 1 97 ? 6.211 -10.636 -0.622 1.00 88.56 97 GLN A C 1
ATOM 782 O O . GLN A 1 97 ? 6.688 -9.511 -0.539 1.00 88.56 97 GLN A O 1
ATOM 787 N N . HIS A 1 98 ? 6.974 -11.718 -0.789 1.00 89.75 98 HIS A N 1
ATOM 788 C CA . HIS A 1 98 ? 8.422 -11.624 -0.976 1.00 89.75 98 HIS A CA 1
ATOM 789 C C . HIS A 1 98 ? 8.774 -10.854 -2.257 1.00 89.75 98 HIS A C 1
ATOM 791 O O . HIS A 1 98 ? 9.627 -9.972 -2.237 1.00 89.75 98 HIS A O 1
ATOM 797 N N . MET A 1 99 ? 8.067 -11.123 -3.359 1.00 91.50 99 MET A N 1
ATOM 798 C CA . MET A 1 99 ? 8.256 -10.397 -4.620 1.00 91.50 99 MET A CA 1
ATOM 799 C C . MET A 1 99 ? 7.912 -8.909 -4.501 1.00 91.50 99 MET A C 1
ATOM 801 O O . MET A 1 99 ? 8.528 -8.091 -5.177 1.00 91.50 99 MET A O 1
ATOM 805 N N . ALA A 1 100 ? 6.957 -8.544 -3.640 1.00 93.56 100 ALA A N 1
ATOM 806 C CA . ALA A 1 100 ? 6.633 -7.147 -3.382 1.00 93.56 100 ALA A CA 1
ATOM 807 C C . ALA A 1 100 ? 7.799 -6.401 -2.714 1.00 93.56 100 ALA A C 1
ATOM 809 O O . ALA A 1 100 ? 8.003 -5.230 -3.020 1.00 93.56 100 ALA A O 1
ATOM 810 N N . ILE A 1 101 ? 8.595 -7.058 -1.866 1.00 94.50 101 ILE A N 1
ATOM 811 C CA . ILE A 1 101 ? 9.786 -6.445 -1.254 1.00 94.50 101 ILE A CA 1
ATOM 812 C C . ILE A 1 101 ? 10.809 -6.086 -2.340 1.00 94.50 101 ILE A C 1
ATOM 814 O O . ILE A 1 101 ? 11.239 -4.937 -2.404 1.00 94.50 101 ILE A O 1
ATOM 818 N N . HIS A 1 102 ? 11.075 -7.020 -3.264 1.00 93.12 102 HIS A N 1
ATOM 819 C CA . HIS A 1 102 ? 12.029 -6.838 -4.374 1.00 93.12 102 HIS A CA 1
ATOM 820 C C . HIS A 1 102 ? 11.644 -5.745 -5.384 1.00 93.12 102 HIS A C 1
ATOM 822 O O . HIS A 1 102 ? 12.399 -5.405 -6.297 1.00 93.12 102 HIS A O 1
ATOM 828 N N . LEU A 1 103 ? 10.429 -5.199 -5.283 1.00 92.62 103 LEU A N 1
ATOM 829 C CA . LEU A 1 103 ? 10.001 -4.117 -6.161 1.00 92.62 103 LEU A CA 1
ATOM 830 C C . LEU A 1 103 ? 10.814 -2.836 -5.943 1.00 92.62 103 LEU A C 1
ATOM 832 O O . LEU A 1 103 ? 10.949 -2.056 -6.886 1.00 92.62 103 LEU A O 1
ATOM 836 N N . HIS A 1 104 ? 11.398 -2.646 -4.756 1.00 95.19 104 HIS A N 1
ATOM 837 C CA . HIS A 1 104 ? 12.328 -1.550 -4.465 1.00 95.19 104 HIS A CA 1
ATOM 838 C C . HIS A 1 104 ? 13.499 -1.518 -5.451 1.00 95.19 104 HIS A C 1
ATOM 840 O O . HIS A 1 104 ? 13.683 -0.529 -6.165 1.00 95.19 104 HIS A O 1
ATOM 846 N N . GLU A 1 105 ? 14.222 -2.627 -5.581 1.00 92.56 105 GLU A N 1
ATOM 84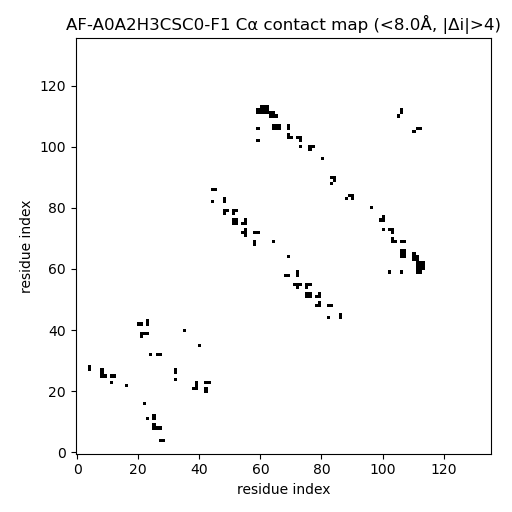7 C CA . GLU A 1 105 ? 15.401 -2.750 -6.435 1.00 92.56 105 GLU A CA 1
ATOM 848 C C . GLU A 1 105 ? 15.039 -2.511 -7.901 1.00 92.56 105 GLU A C 1
ATOM 850 O O . GLU A 1 105 ? 15.789 -1.874 -8.651 1.00 92.56 105 GLU A O 1
ATOM 855 N N . TYR A 1 106 ? 13.856 -2.974 -8.314 1.00 90.94 106 TYR A N 1
ATOM 856 C CA . TYR A 1 106 ? 13.352 -2.746 -9.663 1.00 90.94 106 TYR A CA 1
ATOM 857 C C . TYR A 1 106 ? 12.970 -1.282 -9.912 1.00 90.94 106 TYR A C 1
ATOM 859 O O . TYR A 1 106 ? 13.212 -0.775 -11.012 1.00 90.94 106 TYR A O 1
ATOM 867 N N . LEU A 1 107 ? 12.375 -0.594 -8.933 1.00 92.06 107 LEU A N 1
ATOM 868 C CA . LEU A 1 107 ? 12.050 0.834 -9.031 1.00 92.06 107 LEU A CA 1
ATOM 869 C C . LEU A 1 107 ? 13.315 1.690 -9.147 1.00 92.06 107 LEU A C 1
ATOM 871 O O . LEU A 1 107 ? 13.321 2.629 -9.949 1.00 92.06 107 LEU A O 1
ATOM 875 N N . CYS A 1 108 ? 14.373 1.334 -8.414 1.00 91.44 108 CYS A N 1
ATOM 876 C CA . CYS A 1 108 ? 15.680 1.991 -8.473 1.00 91.44 108 CYS A CA 1
ATOM 877 C C . CYS A 1 108 ? 16.401 1.725 -9.800 1.00 91.44 108 CYS A C 1
ATOM 879 O O . CYS A 1 108 ? 16.872 2.656 -10.448 1.00 91.44 108 CYS A O 1
ATOM 881 N N . SER A 1 109 ? 16.458 0.464 -10.234 1.00 90.00 109 SER A N 1
ATOM 882 C CA . SER A 1 109 ? 17.290 0.066 -11.379 1.00 90.00 109 SER A CA 1
ATOM 883 C C . SER A 1 109 ? 16.654 0.373 -12.730 1.00 90.00 109 SER A C 1
ATOM 885 O O . SER A 1 109 ? 17.345 0.687 -13.695 1.00 90.00 109 SER A O 1
ATOM 887 N N . PHE A 1 110 ? 15.331 0.256 -12.827 1.00 87.00 110 PHE A N 1
ATOM 888 C CA . PHE A 1 110 ? 14.646 0.290 -14.116 1.00 87.00 110 PHE A CA 1
ATOM 889 C C . PHE A 1 110 ? 13.521 1.335 -14.187 1.00 87.00 110 PHE A C 1
ATOM 891 O O . PHE A 1 110 ? 12.903 1.505 -15.243 1.00 87.00 110 PHE A O 1
ATOM 898 N N . GLY A 1 111 ? 13.201 2.006 -13.077 1.00 88.50 111 GLY A N 1
ATOM 899 C CA . GLY A 1 111 ? 12.169 3.039 -13.009 1.00 88.50 111 GLY A CA 1
ATOM 900 C C . GLY A 1 111 ? 10.738 2.506 -12.795 1.00 88.50 111 GLY A C 1
ATOM 901 O O . GLY A 1 111 ? 10.557 1.417 -12.246 1.00 88.50 111 GLY A O 1
ATOM 902 N N . PRO A 1 112 ? 9.698 3.238 -13.234 1.00 88.62 112 PRO A N 1
ATOM 903 C CA . PRO A 1 112 ? 8.284 2.905 -13.016 1.00 88.62 112 PRO A CA 1
ATOM 904 C C . PRO A 1 112 ? 7.849 1.526 -13.533 1.00 88.62 112 PRO A C 1
ATOM 906 O O . PRO A 1 112 ? 8.262 1.108 -14.616 1.00 88.62 112 PRO A O 1
ATOM 909 N N . VAL A 1 113 ? 6.930 0.862 -12.822 1.00 85.56 113 VAL A N 1
ATOM 910 C CA . VAL A 1 113 ? 6.400 -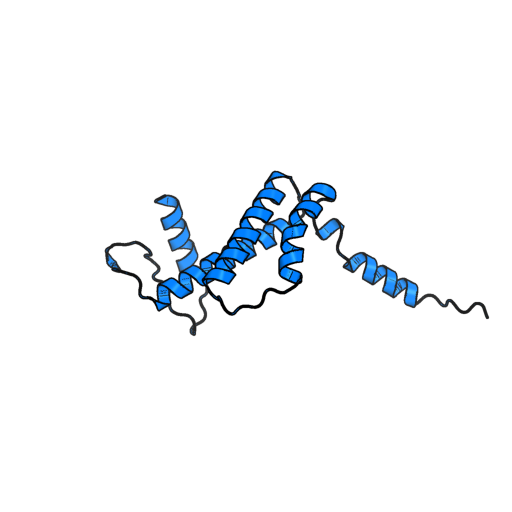0.467 -13.200 1.00 85.56 113 VAL A CA 1
ATOM 911 C C . VAL A 1 113 ? 5.715 -0.450 -14.565 1.00 85.56 113 VAL A C 1
ATOM 913 O O . VAL A 1 113 ? 5.892 -1.372 -15.358 1.00 85.56 113 VAL A O 1
ATOM 916 N N . HIS A 1 114 ? 4.985 0.620 -14.886 1.00 80.88 114 HIS A N 1
ATOM 917 C CA . HIS A 1 114 ? 4.289 0.751 -16.169 1.00 80.88 114 HIS A CA 1
ATOM 918 C C . HIS A 1 114 ? 5.212 0.647 -17.388 1.00 80.88 114 HIS A C 1
ATOM 920 O O . HIS A 1 114 ? 4.771 0.182 -18.437 1.00 80.88 114 HIS A O 1
ATOM 926 N N . SER A 1 115 ? 6.481 1.033 -17.254 1.00 75.50 115 SER A N 1
ATOM 927 C CA . SER A 1 115 ? 7.471 0.931 -18.332 1.00 75.50 115 SER A CA 1
ATOM 928 C C . SER A 1 115 ? 7.953 -0.504 -18.572 1.00 75.50 115 SER A C 1
ATOM 930 O O . SER A 1 115 ? 8.617 -0.762 -19.571 1.00 75.50 115 SER A O 1
ATOM 932 N N . ARG A 1 116 ? 7.640 -1.436 -17.664 1.00 78.06 116 ARG A N 1
ATOM 933 C CA . ARG A 1 116 ? 8.096 -2.837 -17.676 1.00 78.06 116 ARG A CA 1
ATOM 934 C C . ARG A 1 116 ? 6.973 -3.862 -17.547 1.00 78.06 116 ARG A C 1
ATOM 936 O O . ARG A 1 116 ? 7.241 -5.036 -17.308 1.00 78.06 116 ARG A O 1
ATOM 943 N N . TRP A 1 117 ? 5.718 -3.443 -17.659 1.00 78.50 117 TRP A N 1
ATOM 944 C CA . TRP A 1 117 ? 4.600 -4.371 -17.521 1.00 78.50 117 TRP A CA 1
ATOM 945 C C . TRP A 1 117 ? 4.632 -5.432 -18.632 1.00 78.50 117 TRP A C 1
ATOM 947 O O . TRP A 1 117 ? 5.093 -5.157 -19.736 1.00 78.50 117 TRP A O 1
ATOM 957 N N . THR A 1 118 ? 4.127 -6.636 -18.359 1.00 79.62 118 THR A N 1
ATOM 958 C CA . THR A 1 118 ? 4.045 -7.754 -19.306 1.00 79.62 118 THR A CA 1
ATOM 959 C C . THR A 1 118 ? 3.017 -7.534 -20.413 1.00 79.62 118 THR A C 1
ATOM 961 O O . THR A 1 118 ? 3.191 -8.070 -21.501 1.00 79.62 118 THR A O 1
ATOM 964 N N . PHE A 1 119 ? 1.990 -6.702 -20.204 1.00 81.06 119 PHE A N 1
ATOM 965 C CA . PHE A 1 119 ? 0.895 -6.534 -21.169 1.00 81.06 119 PHE A CA 1
ATOM 966 C C . PHE A 1 119 ? 1.312 -6.150 -22.602 1.00 81.06 119 PHE A C 1
ATOM 968 O O . PHE A 1 119 ? 0.751 -6.709 -23.548 1.00 81.06 119 PHE A O 1
ATOM 975 N N . PRO A 1 120 ? 2.274 -5.232 -22.835 1.00 80.94 120 PRO A N 1
ATOM 976 C CA . PRO A 1 120 ? 2.791 -4.985 -24.178 1.00 80.94 120 PRO A CA 1
ATOM 977 C C . PRO A 1 120 ? 3.429 -6.233 -24.801 1.00 80.94 120 PRO A C 1
ATOM 979 O O . PRO A 1 120 ? 3.200 -6.501 -25.977 1.00 80.94 120 PRO A O 1
ATOM 982 N N . PHE A 1 121 ? 4.176 -7.017 -24.019 1.00 84.19 121 PHE A N 1
ATOM 983 C CA . PHE A 1 121 ? 4.811 -8.249 -24.491 1.00 84.19 121 PHE A CA 1
ATOM 984 C C . PHE A 1 121 ? 3.784 -9.344 -24.778 1.00 84.19 121 PHE A C 1
ATOM 986 O O . PHE A 1 121 ? 3.862 -9.979 -25.821 1.00 84.19 121 PHE A O 1
ATOM 993 N N . GLU A 1 122 ? 2.780 -9.519 -23.918 1.00 89.81 122 GLU A N 1
ATOM 994 C CA . GLU A 1 122 ? 1.671 -10.460 -24.131 1.00 89.81 122 GLU A CA 1
ATOM 995 C C . GLU A 1 122 ? 0.912 -10.151 -25.424 1.00 89.81 122 GLU A C 1
ATOM 997 O O . GLU A 1 122 ? 0.616 -11.056 -26.204 1.00 89.81 122 GLU A O 1
ATOM 1002 N N . ARG A 1 123 ? 0.669 -8.864 -25.710 1.00 88.50 123 ARG A N 1
ATOM 1003 C CA . ARG A 1 123 ? 0.072 -8.438 -26.982 1.00 88.50 123 ARG A CA 1
ATOM 1004 C C . ARG A 1 123 ? 0.941 -8.836 -28.174 1.00 88.50 123 ARG A C 1
ATOM 1006 O O . ARG A 1 123 ? 0.412 -9.353 -29.152 1.00 88.50 123 ARG A O 1
ATOM 1013 N N . VAL A 1 124 ? 2.253 -8.608 -28.096 1.00 89.69 124 VAL A N 1
ATOM 1014 C CA . VAL A 1 124 ? 3.194 -8.995 -29.160 1.00 89.69 124 VAL A CA 1
ATOM 1015 C C . VAL A 1 124 ? 3.227 -10.513 -29.334 1.00 89.69 124 VAL A C 1
ATOM 1017 O O . VAL A 1 124 ? 3.158 -10.986 -30.462 1.00 89.69 124 VAL A O 1
ATOM 1020 N N . ILE A 1 125 ? 3.264 -11.284 -28.245 1.00 91.06 125 ILE A N 1
ATOM 1021 C CA . ILE A 1 125 ? 3.212 -12.752 -28.289 1.00 91.06 125 ILE A CA 1
ATOM 1022 C C . ILE A 1 125 ? 1.928 -13.215 -28.985 1.00 91.06 125 ILE A C 1
ATOM 1024 O O . ILE A 1 125 ? 2.002 -14.048 -29.884 1.00 91.06 125 ILE A O 1
ATOM 1028 N N . GLY A 1 126 ? 0.775 -12.636 -28.641 1.00 92.25 126 GLY A N 1
ATOM 1029 C CA . GLY A 1 126 ? -0.491 -12.927 -29.316 1.00 92.25 126 GLY A CA 1
ATOM 1030 C C . GLY A 1 126 ? -0.444 -12.615 -30.815 1.00 92.25 126 GLY A C 1
ATOM 1031 O O . GLY A 1 126 ? -0.858 -13.432 -31.630 1.00 92.25 126 GLY A O 1
ATOM 1032 N N . MET A 1 127 ? 0.135 -11.476 -31.210 1.00 92.75 127 MET A N 1
ATOM 1033 C CA . MET A 1 127 ? 0.333 -11.149 -32.630 1.00 92.75 127 MET A CA 1
ATOM 1034 C C . MET A 1 127 ? 1.230 -12.170 -33.341 1.00 92.75 127 MET A C 1
ATOM 1036 O O . MET A 1 127 ? 0.909 -12.594 -34.448 1.00 92.75 127 MET A O 1
ATOM 1040 N N . LEU A 1 128 ? 2.331 -12.587 -32.707 1.00 90.69 128 LEU A N 1
ATOM 1041 C CA . LEU A 1 128 ? 3.259 -13.577 -33.260 1.00 90.69 128 LEU A CA 1
ATOM 1042 C C . LEU A 1 128 ? 2.605 -14.954 -33.422 1.00 90.69 128 LEU A C 1
ATOM 1044 O O . LEU A 1 128 ? 2.858 -15.625 -34.418 1.00 90.69 128 LEU A O 1
ATOM 1048 N N . GLN A 1 129 ? 1.730 -15.355 -32.495 1.00 91.19 129 GLN A N 1
ATOM 1049 C CA . GLN A 1 129 ? 0.970 -16.608 -32.584 1.00 91.19 129 GLN A CA 1
ATOM 1050 C C . GLN A 1 129 ? 0.046 -16.670 -33.811 1.00 91.19 129 GLN A C 1
ATOM 1052 O O . GLN A 1 129 ? -0.282 -17.763 -34.267 1.00 91.19 129 GLN A O 1
ATOM 1057 N N . HIS A 1 130 ? -0.359 -15.524 -34.366 1.00 87.06 130 HIS A N 1
ATOM 1058 C CA . HIS A 1 130 ? -1.199 -15.457 -35.565 1.00 87.06 130 HIS A CA 1
ATOM 1059 C C . HIS A 1 130 ? -0.416 -15.486 -36.885 1.00 87.06 130 HIS A C 1
ATOM 1061 O O . HIS A 1 130 ? -1.025 -15.583 -37.952 1.00 87.06 130 HIS A O 1
ATOM 1067 N N . ILE A 1 131 ? 0.917 -15.416 -36.849 1.00 88.75 131 ILE A N 1
ATOM 1068 C CA . ILE A 1 131 ? 1.739 -15.534 -38.054 1.00 88.75 131 ILE A CA 1
ATOM 1069 C C . ILE A 1 131 ? 1.849 -17.017 -38.422 1.00 88.75 131 ILE A C 1
ATOM 1071 O O . ILE A 1 131 ? 2.291 -17.836 -37.619 1.00 88.75 131 ILE A O 1
ATOM 1075 N N . SER A 1 132 ? 1.469 -17.369 -39.653 1.00 78.88 132 SER A N 1
ATOM 1076 C CA . SER A 1 132 ? 1.649 -18.732 -40.163 1.00 78.88 132 SER A CA 1
ATOM 1077 C C . SER A 1 132 ? 3.140 -19.055 -40.268 1.00 78.88 132 SER A C 1
ATOM 1079 O O . SER A 1 132 ? 3.826 -18.558 -41.157 1.00 78.88 132 SER A O 1
ATOM 1081 N N . THR A 1 133 ? 3.631 -19.918 -39.381 1.00 78.50 133 THR A N 1
ATOM 1082 C CA . THR A 1 133 ? 5.004 -20.453 -39.399 1.00 78.50 133 THR A CA 1
ATOM 1083 C C . THR A 1 133 ? 5.149 -21.698 -40.277 1.00 78.50 133 THR A C 1
ATOM 1085 O O . THR A 1 133 ? 6.226 -22.287 -40.348 1.00 78.50 133 THR A O 1
ATOM 1088 N N . ASN A 1 134 ? 4.082 -22.107 -40.973 1.00 72.56 134 ASN A N 1
ATOM 1089 C CA . ASN A 1 134 ? 4.148 -23.200 -41.934 1.00 72.56 134 ASN A CA 1
ATOM 1090 C C . ASN A 1 134 ? 4.872 -22.734 -43.202 1.00 72.56 134 ASN A C 1
ATOM 1092 O O . ASN A 1 134 ? 4.248 -22.215 -44.123 1.00 72.56 134 ASN A O 1
ATOM 1096 N N . CYS A 1 135 ? 6.180 -22.971 -43.260 1.00 62.50 135 CYS A N 1
ATOM 1097 C CA . CYS A 1 135 ? 6.887 -23.144 -44.526 1.00 62.50 135 CYS A CA 1
ATOM 1098 C C . CYS A 1 135 ? 6.525 -24.528 -45.090 1.00 62.50 135 CYS A C 1
ATOM 1100 O O . CYS A 1 135 ? 7.274 -25.489 -44.912 1.00 62.50 135 CYS A O 1
ATOM 1102 N N . LYS A 1 136 ? 5.339 -24.642 -45.694 1.00 49.78 136 LYS A N 1
ATOM 1103 C CA . LYS A 1 136 ? 4.983 -25.742 -46.597 1.00 49.78 136 LYS A CA 1
ATOM 1104 C C . LYS A 1 136 ? 5.003 -25.240 -48.029 1.00 49.78 136 LYS A C 1
ATOM 1106 O O . LYS A 1 136 ? 4.555 -24.091 -48.231 1.00 49.78 136 LYS A O 1
#

InterPro domains:
  IPR025452 Domain of unknown function DUF4218 [PF13960] (84-130)

pLDDT: mean 88.65, std 7.12, range [49.78, 98.06]